Protein AF-A0A527VT50-F1 (afdb_monomer_lite)

Structure (mmCIF, N/CA/C/O backbone):
data_AF-A0A527VT50-F1
#
_entry.id   AF-A0A527VT50-F1
#
loop_
_atom_site.group_PDB
_atom_site.id
_atom_site.type_symbol
_atom_site.label_atom_id
_atom_site.label_alt_id
_atom_site.label_comp_id
_atom_site.label_asym_id
_atom_site.label_entity_id
_atom_site.label_seq_id
_atom_site.pdbx_PDB_ins_code
_atom_site.Cartn_x
_atom_site.Cartn_y
_atom_site.Cartn_z
_atom_site.occupancy
_atom_site.B_iso_or_equiv
_atom_site.auth_seq_id
_atom_site.auth_comp_id
_atom_site.auth_asym_id
_atom_site.auth_atom_id
_atom_site.pdbx_PDB_model_num
ATOM 1 N N . LEU A 1 1 ? -13.582 1.644 7.619 1.00 55.66 1 LEU A N 1
ATOM 2 C CA . LEU A 1 1 ? -12.295 1.629 6.885 1.00 55.66 1 LEU A CA 1
ATOM 3 C C . LEU A 1 1 ? -11.575 0.310 7.117 1.00 55.66 1 LEU A C 1
ATOM 5 O O . LEU A 1 1 ? -11.629 -0.202 8.231 1.00 55.66 1 LEU A O 1
ATOM 9 N N . SER A 1 2 ? -10.898 -0.217 6.095 1.00 64.19 2 SER A N 1
ATOM 10 C CA . SER A 1 2 ? -10.019 -1.378 6.256 1.00 64.19 2 SER A CA 1
ATOM 11 C C . SER A 1 2 ? -8.734 -0.957 6.968 1.00 64.19 2 SER A C 1
ATOM 13 O O . SER A 1 2 ? -8.105 0.025 6.587 1.00 64.19 2 SER A O 1
ATOM 15 N N . ARG A 1 3 ? -8.345 -1.693 8.012 1.00 76.94 3 ARG A N 1
ATOM 16 C CA . ARG A 1 3 ? -7.112 -1.442 8.780 1.00 76.94 3 ARG A CA 1
ATOM 17 C C . ARG A 1 3 ? -5.923 -2.242 8.254 1.00 76.94 3 ARG A C 1
ATOM 19 O O . ARG A 1 3 ? -4.884 -2.284 8.896 1.00 76.94 3 ARG A O 1
ATOM 26 N N . LEU A 1 4 ? -6.075 -2.936 7.132 1.00 86.31 4 LEU A N 1
ATOM 27 C CA . LEU A 1 4 ? -5.026 -3.798 6.603 1.00 86.31 4 LEU A CA 1
ATOM 28 C C . LEU A 1 4 ? -4.091 -3.007 5.682 1.00 86.31 4 LEU A C 1
ATOM 30 O O . LEU A 1 4 ? -4.587 -2.243 4.848 1.00 86.31 4 LEU A O 1
ATOM 34 N N . PRO A 1 5 ? -2.767 -3.212 5.778 1.00 89.38 5 PRO A N 1
ATOM 35 C CA . PRO A 1 5 ? -1.818 -2.740 4.776 1.00 89.38 5 PRO A CA 1
ATOM 36 C C . PRO A 1 5 ? -2.247 -3.185 3.370 1.00 89.38 5 PRO A C 1
ATOM 38 O O . PRO A 1 5 ? -2.501 -4.366 3.131 1.00 89.38 5 PRO A O 1
ATOM 41 N N . LEU A 1 6 ? -2.361 -2.237 2.436 1.00 90.62 6 LEU A N 1
ATOM 42 C CA . LEU A 1 6 ? -2.834 -2.525 1.081 1.00 90.62 6 LEU A CA 1
ATOM 43 C C . LEU A 1 6 ? -1.668 -2.886 0.158 1.00 90.62 6 LEU A C 1
ATOM 45 O O . LEU A 1 6 ? -0.779 -2.063 -0.070 1.00 90.62 6 LEU A O 1
ATOM 49 N N . TRP A 1 7 ? -1.727 -4.079 -0.435 1.00 93.31 7 TRP A N 1
ATOM 50 C CA . TRP A 1 7 ? -0.959 -4.412 -1.632 1.00 93.31 7 TRP A CA 1
ATOM 51 C C . TRP A 1 7 ? -1.829 -4.164 -2.865 1.00 93.31 7 TRP A C 1
ATOM 53 O O . TRP A 1 7 ? -2.755 -4.916 -3.162 1.00 93.31 7 TRP A O 1
ATOM 63 N N . TYR A 1 8 ? -1.564 -3.058 -3.553 1.00 92.88 8 TYR A N 1
ATOM 64 C CA . TYR A 1 8 ? -2.365 -2.583 -4.673 1.00 92.88 8 TYR A CA 1
ATOM 65 C C . TYR A 1 8 ? -1.740 -3.005 -6.004 1.00 92.88 8 TYR A C 1
ATOM 67 O O . TYR A 1 8 ? -0.593 -2.663 -6.278 1.00 92.88 8 TYR A O 1
ATOM 75 N N . ALA A 1 9 ? -2.476 -3.723 -6.851 1.00 93.38 9 ALA A N 1
ATOM 76 C CA . ALA A 1 9 ? -2.029 -4.066 -8.199 1.00 93.38 9 ALA A CA 1
ATOM 77 C C . ALA A 1 9 ? -2.622 -3.091 -9.219 1.00 93.38 9 ALA A C 1
ATOM 79 O O . ALA A 1 9 ? -3.842 -2.986 -9.364 1.00 93.38 9 ALA A O 1
ATOM 80 N N . ARG A 1 10 ? -1.755 -2.361 -9.930 1.00 91.44 10 ARG A N 1
ATOM 81 C CA . ARG A 1 10 ? -2.173 -1.415 -10.966 1.00 91.44 10 ARG A CA 1
ATOM 82 C C . ARG A 1 10 ? -1.100 -1.198 -12.021 1.00 91.44 10 ARG A C 1
ATOM 84 O O . ARG A 1 10 ? -0.081 -0.572 -11.770 1.00 91.44 10 ARG A O 1
ATOM 91 N N . TYR A 1 11 ? -1.418 -1.600 -13.245 1.00 90.81 11 TYR A N 1
ATOM 92 C CA . TYR A 1 11 ? -0.513 -1.612 -14.397 1.00 90.81 11 TYR A CA 1
ATOM 93 C C . TYR A 1 11 ? -0.598 -0.333 -15.246 1.00 90.81 11 TYR A C 1
ATOM 95 O O . TYR A 1 11 ? -0.720 -0.383 -16.474 1.00 90.81 11 TYR A O 1
ATOM 103 N N . LYS A 1 12 ? -0.592 0.831 -14.590 1.00 82.62 12 LYS A N 1
ATOM 104 C CA . LYS A 1 12 ? -0.621 2.162 -15.219 1.00 82.62 12 LYS A CA 1
ATOM 105 C C . LYS A 1 12 ? 0.547 3.004 -14.691 1.00 82.62 12 LYS A C 1
ATOM 107 O O . LYS A 1 12 ? 0.995 2.721 -13.589 1.00 82.62 12 LYS A O 1
ATOM 112 N N . PRO A 1 13 ? 1.026 4.014 -15.442 1.00 77.88 13 PRO A N 1
ATOM 113 C CA . PRO A 1 13 ? 2.117 4.877 -14.982 1.00 77.88 13 PRO A CA 1
ATOM 114 C C . PRO A 1 13 ? 1.804 5.597 -13.667 1.00 77.88 13 PRO A C 1
ATOM 116 O O . PRO A 1 13 ? 2.692 5.733 -12.837 1.00 77.88 13 PRO A O 1
ATOM 119 N N . ASP A 1 14 ? 0.534 5.967 -13.466 1.00 74.88 14 ASP A N 1
ATOM 120 C CA . ASP A 1 14 ? 0.076 6.720 -12.301 1.00 74.88 14 ASP A CA 1
ATOM 121 C C . ASP A 1 14 ? -1.090 6.029 -11.576 1.00 74.88 14 ASP A C 1
ATOM 123 O O . ASP A 1 14 ? -1.896 5.282 -12.159 1.00 74.88 14 ASP A O 1
ATOM 127 N N . ILE A 1 15 ? -1.192 6.331 -10.281 1.00 75.12 15 ILE A N 1
ATOM 128 C CA . ILE A 1 15 ? -2.190 5.780 -9.352 1.00 75.12 15 ILE A CA 1
ATOM 129 C C . ILE A 1 15 ? -3.279 6.784 -8.945 1.00 75.12 15 ILE A C 1
ATOM 131 O O . ILE A 1 15 ? -4.307 6.362 -8.428 1.00 75.12 15 ILE A O 1
ATOM 135 N N . ASP A 1 16 ? -3.077 8.078 -9.204 1.00 69.19 16 ASP A N 1
ATOM 136 C CA . ASP A 1 16 ? -3.694 9.186 -8.459 1.00 69.19 16 ASP A CA 1
ATOM 137 C C . ASP A 1 16 ? -5.237 9.181 -8.467 1.00 69.19 16 ASP A C 1
ATOM 139 O O . ASP A 1 16 ? -5.873 8.851 -7.470 1.00 69.19 16 ASP A O 1
ATOM 143 N N . VAL A 1 17 ? -5.875 9.406 -9.621 1.00 66.56 17 VAL A N 1
ATOM 144 C CA . VAL A 1 17 ? -7.346 9.576 -9.701 1.00 66.56 17 VAL A CA 1
ATOM 145 C C . VAL A 1 17 ? -8.165 8.291 -9.510 1.00 66.56 17 VAL A C 1
ATOM 147 O O . VAL A 1 17 ? -9.391 8.309 -9.589 1.00 66.56 17 VAL A O 1
ATOM 150 N N . HIS A 1 18 ? -7.509 7.152 -9.308 1.00 70.88 18 HIS A N 1
ATOM 151 C CA . HIS A 1 18 ? -8.169 5.849 -9.243 1.00 70.88 18 HIS A CA 1
ATOM 152 C C . HIS A 1 18 ? -7.735 4.994 -8.056 1.00 70.88 18 HIS A C 1
ATOM 154 O O . HIS A 1 18 ? -8.162 3.839 -7.938 1.00 70.88 18 HIS A O 1
ATOM 160 N N . PHE A 1 19 ? -6.857 5.522 -7.209 1.00 80.62 19 PHE A N 1
ATOM 161 C CA . PHE A 1 19 ? -6.596 4.903 -5.930 1.00 80.62 19 PHE A CA 1
ATOM 162 C C . PHE A 1 19 ? -7.923 4.859 -5.153 1.00 80.62 19 PHE A C 1
ATOM 164 O O . PHE A 1 19 ? -8.686 5.825 -5.234 1.00 80.62 19 PHE A O 1
ATOM 171 N N . PRO A 1 20 ? -8.256 3.763 -4.445 1.00 69.81 20 PRO A N 1
ATOM 172 C CA . PRO A 1 20 ? -9.500 3.645 -3.682 1.00 69.81 20 PRO A CA 1
ATOM 173 C C . PRO A 1 20 ? -9.464 4.535 -2.426 1.00 69.81 20 PRO A C 1
ATOM 175 O O . PRO A 1 20 ? -9.466 4.054 -1.287 1.00 69.81 20 PRO A O 1
ATOM 178 N N . MET A 1 21 ? -9.411 5.850 -2.652 1.00 64.06 21 MET A N 1
ATOM 179 C CA . MET A 1 21 ? -9.446 6.879 -1.627 1.00 64.06 21 MET A CA 1
ATOM 180 C C . MET A 1 21 ? -10.736 6.726 -0.819 1.00 64.06 21 MET A C 1
ATOM 182 O O . MET A 1 21 ? -11.812 6.486 -1.367 1.00 64.06 21 MET A O 1
ATOM 186 N N . GLY A 1 22 ? -10.611 6.808 0.503 1.00 66.56 22 GLY A N 1
ATOM 187 C CA . GLY A 1 22 ? -11.711 6.629 1.451 1.00 66.56 22 GLY A CA 1
ATOM 188 C C . GLY A 1 22 ? -11.588 5.360 2.290 1.00 66.56 22 GLY A C 1
ATOM 189 O O . GLY A 1 22 ? -11.865 5.418 3.480 1.00 66.56 22 GLY A O 1
ATOM 190 N N . ASN A 1 23 ? -11.106 4.241 1.732 1.00 71.25 23 ASN A N 1
ATOM 191 C CA . ASN A 1 23 ? -10.852 3.029 2.529 1.00 71.25 23 ASN A CA 1
ATOM 192 C C . ASN A 1 23 ? -9.403 2.901 3.007 1.00 71.25 23 ASN A C 1
ATOM 194 O O . ASN A 1 23 ? -9.161 2.334 4.071 1.00 71.25 23 ASN A O 1
ATOM 198 N N . TRP A 1 24 ? -8.473 3.455 2.230 1.00 81.56 24 TRP A N 1
ATOM 199 C CA . TRP A 1 24 ? -7.046 3.513 2.514 1.00 81.56 24 TRP A CA 1
ATOM 200 C C . TRP A 1 24 ? -6.527 4.918 2.214 1.00 81.56 24 TRP A C 1
ATOM 202 O O . TRP A 1 24 ? -6.963 5.548 1.251 1.00 81.56 24 TRP A O 1
ATOM 212 N N . GLN A 1 25 ? -5.587 5.399 3.028 1.00 78.31 25 GLN A N 1
ATOM 213 C CA . GLN A 1 25 ? -4.893 6.673 2.790 1.00 78.31 25 GLN A CA 1
ATOM 214 C C . GLN A 1 25 ? -3.716 6.514 1.813 1.00 78.31 25 GLN A C 1
ATOM 216 O O . GLN A 1 25 ? -3.284 7.481 1.197 1.00 78.31 25 GLN A O 1
ATOM 221 N N . GLY A 1 26 ? -3.213 5.288 1.651 1.00 84.12 26 GLY A N 1
ATOM 222 C CA . GLY A 1 26 ? -2.099 4.945 0.774 1.00 84.12 26 GLY A CA 1
ATOM 223 C C . GLY A 1 26 ? -1.909 3.431 0.682 1.00 84.12 26 GLY A C 1
ATOM 224 O O . GLY A 1 26 ? -2.698 2.659 1.232 1.00 84.12 26 GLY A O 1
ATOM 225 N N . TYR A 1 27 ? -0.872 3.001 -0.031 1.00 89.62 27 TYR A N 1
ATOM 226 C CA . TYR A 1 27 ? -0.518 1.591 -0.205 1.00 89.62 27 TYR A CA 1
ATOM 227 C C . TYR A 1 27 ? 0.743 1.237 0.587 1.00 89.62 27 TYR A C 1
ATOM 229 O O . TYR A 1 27 ? 1.648 2.055 0.733 1.00 89.62 27 TYR A O 1
ATOM 237 N N . ALA A 1 28 ? 0.818 -0.005 1.061 1.00 92.88 28 ALA A N 1
ATOM 238 C CA . ALA A 1 28 ? 2.048 -0.574 1.611 1.00 92.88 28 ALA A CA 1
ATOM 239 C C . ALA A 1 28 ? 2.957 -1.097 0.491 1.00 92.88 28 ALA A C 1
ATOM 241 O O . ALA A 1 28 ? 4.173 -0.917 0.527 1.00 92.88 28 ALA A O 1
ATOM 242 N N . LEU A 1 29 ? 2.347 -1.698 -0.535 1.00 94.62 29 LEU A N 1
ATOM 243 C CA . LEU A 1 29 ? 3.013 -2.150 -1.750 1.00 94.62 29 LEU A CA 1
ATOM 244 C C . LEU A 1 29 ? 2.179 -1.781 -2.970 1.00 94.62 29 LEU A C 1
ATOM 246 O O . LEU A 1 29 ? 0.955 -1.917 -2.954 1.00 94.62 29 LEU A O 1
ATOM 250 N N . TRP A 1 30 ? 2.843 -1.385 -4.047 1.00 94.31 30 TRP A N 1
ATOM 251 C CA . TRP A 1 30 ? 2.215 -1.209 -5.349 1.00 94.31 30 TRP A CA 1
ATOM 252 C C . TRP A 1 30 ? 2.896 -2.100 -6.381 1.00 94.31 30 TRP A C 1
ATOM 254 O O . TRP A 1 30 ? 4.066 -1.897 -6.693 1.00 94.31 30 TRP A O 1
ATOM 264 N N . GLN A 1 31 ? 2.159 -3.074 -6.917 1.00 94.75 31 GLN A N 1
ATOM 265 C CA . GLN A 1 31 ? 2.580 -3.867 -8.068 1.00 94.75 31 GLN A CA 1
ATOM 266 C C . GLN A 1 31 ? 2.240 -3.104 -9.353 1.00 94.75 31 GLN A C 1
ATOM 268 O O . GLN A 1 31 ? 1.065 -2.939 -9.694 1.00 94.75 31 GLN A O 1
ATOM 273 N N . PHE A 1 32 ? 3.266 -2.621 -10.051 1.00 92.75 32 PHE A N 1
ATOM 274 C CA . PHE A 1 32 ? 3.116 -1.713 -11.197 1.00 92.75 32 PHE A CA 1
ATOM 275 C C . PHE A 1 32 ? 3.495 -2.352 -12.537 1.00 92.75 32 PHE A C 1
ATOM 277 O O . PHE A 1 32 ? 3.053 -1.898 -13.597 1.00 92.75 32 PHE A O 1
ATOM 284 N N . SER A 1 33 ? 4.294 -3.417 -12.495 1.00 93.19 33 SER A N 1
ATOM 285 C CA . SER A 1 33 ? 4.704 -4.182 -13.668 1.00 93.19 33 SER A CA 1
ATOM 286 C C . SER A 1 33 ? 4.333 -5.642 -13.478 1.00 93.19 33 SER A C 1
ATOM 288 O O . SER A 1 33 ? 4.517 -6.182 -12.391 1.00 93.19 33 SER A O 1
ATOM 290 N N . ALA A 1 34 ? 3.835 -6.245 -14.546 1.00 92.69 34 ALA A N 1
ATOM 291 C CA . ALA A 1 34 ? 3.535 -7.663 -14.674 1.00 92.69 34 ALA A CA 1
ATOM 292 C C . ALA A 1 34 ? 3.693 -8.054 -16.150 1.00 92.69 34 ALA A C 1
ATOM 294 O O . ALA A 1 34 ? 3.857 -7.188 -17.019 1.00 92.69 34 ALA A O 1
ATOM 295 N N . GLN A 1 35 ? 3.532 -9.338 -16.476 1.00 91.62 35 GLN A N 1
ATOM 296 C CA . GLN A 1 35 ? 3.477 -9.784 -17.875 1.00 91.62 35 GLN A CA 1
ATOM 297 C C . GLN A 1 35 ? 2.462 -8.971 -18.709 1.00 91.62 35 GLN A C 1
ATOM 299 O O . GLN A 1 35 ? 2.710 -8.654 -19.872 1.00 91.62 35 GLN A O 1
ATOM 304 N N . ALA A 1 36 ? 1.333 -8.579 -18.107 1.00 90.12 36 ALA A N 1
ATOM 305 C CA . ALA A 1 36 ? 0.245 -7.866 -18.778 1.00 90.12 36 ALA A CA 1
ATOM 306 C C . ALA A 1 36 ? 0.649 -6.508 -19.387 1.00 90.12 36 ALA A C 1
ATOM 308 O O . ALA A 1 36 ? 0.030 -6.065 -20.354 1.00 90.12 36 ALA A O 1
ATOM 309 N N . ASN A 1 37 ? 1.668 -5.833 -18.843 1.00 91.81 37 ASN A N 1
ATOM 310 C CA . ASN A 1 37 ? 2.160 -4.550 -19.355 1.00 91.81 37 ASN A CA 1
ATOM 311 C C . ASN A 1 37 ? 3.668 -4.542 -19.667 1.00 91.81 37 ASN A C 1
ATOM 313 O O . ASN A 1 37 ? 4.219 -3.478 -19.955 1.00 91.81 37 ASN A O 1
ATOM 317 N N . CYS A 1 38 ? 4.317 -5.711 -19.681 1.00 91.38 38 CYS A N 1
ATOM 318 C CA . CYS A 1 38 ? 5.727 -5.882 -20.020 1.00 91.38 38 CYS A CA 1
ATOM 319 C C . CYS A 1 38 ? 5.892 -6.771 -21.268 1.00 91.38 38 CYS A C 1
ATOM 321 O O . CYS A 1 38 ? 5.823 -7.994 -21.218 1.00 91.38 38 CYS A O 1
ATOM 323 N N . GLY A 1 39 ? 6.121 -6.145 -22.425 1.00 87.62 39 GLY A N 1
ATOM 324 C CA . GLY A 1 39 ? 6.393 -6.815 -23.703 1.00 87.62 39 GLY A CA 1
ATOM 325 C C . GLY A 1 39 ? 7.858 -6.708 -24.130 1.00 87.62 39 GLY A C 1
ATOM 326 O O . GLY A 1 39 ? 8.710 -6.248 -23.375 1.00 87.62 39 GLY A O 1
ATOM 327 N N . ARG A 1 40 ? 8.182 -7.073 -25.378 1.00 85.81 40 ARG A N 1
ATOM 328 C CA . ARG A 1 40 ? 9.557 -6.982 -25.924 1.00 85.81 40 ARG A CA 1
ATOM 329 C C . ARG A 1 40 ? 10.073 -5.542 -26.039 1.00 85.81 40 ARG A C 1
ATOM 331 O O . ARG A 1 40 ? 11.239 -5.288 -25.762 1.00 85.81 40 ARG A O 1
ATOM 338 N N . PHE A 1 41 ? 9.208 -4.604 -26.421 1.00 87.44 41 PHE A N 1
ATOM 339 C CA . PHE A 1 41 ? 9.601 -3.218 -26.721 1.00 87.44 41 PHE A CA 1
ATOM 340 C C . PHE A 1 41 ? 9.231 -2.212 -25.633 1.00 87.44 41 PHE A C 1
ATOM 342 O O . PHE A 1 41 ? 9.856 -1.163 -25.532 1.00 87.44 41 PHE A O 1
ATOM 349 N N . ARG A 1 42 ? 8.213 -2.510 -24.823 1.00 89.06 42 ARG A N 1
ATOM 350 C CA . ARG A 1 42 ? 7.722 -1.623 -23.765 1.00 89.06 42 ARG A CA 1
ATOM 351 C C . ARG A 1 42 ? 7.549 -2.419 -22.489 1.00 89.06 42 ARG A C 1
ATOM 353 O O . ARG A 1 42 ? 6.929 -3.475 -22.520 1.00 89.06 42 ARG A O 1
ATOM 360 N N . CYS A 1 43 ? 8.114 -1.916 -21.405 1.00 91.50 43 CYS A N 1
ATOM 361 C CA . CYS A 1 43 ? 7.963 -2.469 -20.072 1.00 91.50 43 CYS A CA 1
ATOM 362 C C . CYS A 1 43 ? 8.217 -1.339 -19.067 1.00 91.50 43 CYS A C 1
ATOM 364 O O . CYS A 1 43 ? 9.207 -0.627 -19.256 1.00 91.50 43 CYS A O 1
ATOM 366 N N . PRO A 1 44 ? 7.365 -1.145 -18.043 1.00 91.50 44 PRO A N 1
ATOM 367 C CA . PRO A 1 44 ? 7.588 -0.120 -17.027 1.00 91.50 44 PRO A CA 1
ATOM 368 C C . PRO A 1 44 ? 8.946 -0.267 -16.342 1.00 91.50 44 PRO A C 1
ATOM 370 O O . PRO A 1 44 ? 9.618 0.727 -16.087 1.00 91.50 44 PRO A O 1
ATOM 373 N N . TYR A 1 45 ? 9.365 -1.508 -16.076 1.00 92.06 45 TYR A N 1
ATOM 374 C CA . TYR A 1 45 ? 10.666 -1.799 -15.493 1.00 92.06 45 TYR A CA 1
ATOM 375 C C . TYR A 1 45 ? 11.125 -3.227 -15.804 1.00 92.06 45 TYR A C 1
ATOM 377 O O . TYR A 1 45 ? 10.349 -4.168 -15.664 1.00 92.06 45 TYR A O 1
ATOM 385 N N . ARG A 1 46 ? 12.398 -3.398 -16.184 1.00 92.12 46 ARG A N 1
ATOM 386 C CA . ARG A 1 46 ? 13.027 -4.715 -16.374 1.00 92.12 46 ARG A CA 1
ATOM 387 C C . ARG A 1 46 ? 14.069 -4.953 -15.294 1.00 92.12 46 ARG A C 1
ATOM 389 O O . ARG A 1 46 ? 15.097 -4.278 -15.285 1.00 92.12 46 ARG A O 1
ATOM 396 N N . VAL A 1 47 ? 13.829 -5.937 -14.431 1.00 92.75 47 VAL A N 1
ATOM 397 C CA . VAL A 1 47 ? 14.828 -6.368 -13.448 1.00 92.75 47 VAL A CA 1
ATOM 398 C C . VAL A 1 47 ? 15.917 -7.168 -14.185 1.00 92.75 47 VAL A C 1
ATOM 400 O O . VAL A 1 47 ? 15.597 -8.168 -14.838 1.00 92.75 47 VAL A O 1
ATOM 403 N N . PRO A 1 48 ? 17.199 -6.768 -14.113 1.00 94.06 48 PRO A N 1
ATOM 404 C CA . PRO A 1 48 ? 18.286 -7.526 -14.727 1.00 94.06 48 PRO A CA 1
ATOM 405 C C . PRO A 1 48 ? 18.323 -8.978 -14.233 1.00 94.06 48 PRO A C 1
ATOM 407 O O . PRO A 1 48 ? 18.189 -9.235 -13.040 1.00 94.06 48 PRO A O 1
ATOM 410 N N . GLY A 1 49 ? 18.521 -9.926 -15.152 1.00 94.44 49 GLY A N 1
ATOM 411 C CA . GLY A 1 49 ? 18.617 -11.352 -14.819 1.00 94.44 49 GLY A CA 1
ATOM 412 C C . GLY A 1 49 ? 17.281 -12.066 -14.588 1.00 94.44 49 GLY A C 1
ATOM 413 O O . GLY A 1 49 ? 17.292 -13.210 -14.145 1.00 94.44 49 GLY A O 1
ATOM 414 N N . THR A 1 50 ? 16.144 -11.434 -14.898 1.00 91.44 50 THR A N 1
ATOM 415 C CA . THR A 1 50 ? 14.810 -12.041 -14.748 1.00 91.44 50 THR A CA 1
ATOM 416 C C . THR A 1 50 ? 14.073 -12.180 -16.088 1.00 91.44 50 THR A C 1
ATOM 418 O O . THR A 1 50 ? 14.342 -11.407 -17.015 1.00 91.44 50 THR A O 1
ATOM 421 N N . PRO A 1 51 ? 13.155 -13.158 -16.222 1.00 88.50 51 PRO A N 1
ATOM 422 C CA . PRO A 1 51 ? 12.228 -13.236 -17.351 1.00 88.50 51 PRO A CA 1
ATOM 423 C C . PRO A 1 51 ? 11.276 -12.027 -17.431 1.00 88.50 51 PRO A C 1
ATOM 425 O O . PRO A 1 51 ? 11.133 -11.258 -16.486 1.00 88.50 51 PRO A O 1
ATOM 428 N N . ASN A 1 52 ? 10.598 -11.852 -18.569 1.00 83.75 52 ASN A N 1
ATOM 429 C CA . ASN A 1 52 ? 9.720 -10.692 -18.804 1.00 83.75 52 ASN A CA 1
ATOM 430 C C . ASN A 1 52 ? 8.341 -10.782 -18.120 1.00 83.75 52 ASN A C 1
ATOM 432 O O . ASN A 1 52 ? 7.570 -9.830 -18.207 1.00 83.75 52 ASN A O 1
ATOM 436 N N . ASP A 1 53 ? 8.003 -11.911 -17.504 1.00 89.81 53 ASP A N 1
ATOM 437 C CA . ASP A 1 53 ? 6.699 -12.193 -16.896 1.00 89.81 53 ASP A CA 1
ATOM 438 C C . ASP A 1 53 ? 6.682 -12.023 -15.371 1.00 89.81 53 ASP A C 1
ATOM 440 O O . ASP A 1 53 ? 5.689 -12.351 -14.729 1.00 89.81 53 ASP A O 1
ATOM 444 N N . ILE A 1 54 ? 7.750 -11.472 -14.787 1.00 93.44 54 ILE A N 1
ATOM 445 C CA . ILE A 1 54 ? 7.794 -11.204 -13.351 1.00 93.44 54 ILE A CA 1
ATOM 446 C C . ILE A 1 54 ? 6.885 -10.040 -12.946 1.00 93.44 54 ILE A C 1
ATOM 448 O O . ILE A 1 54 ? 6.741 -9.036 -13.651 1.00 93.44 54 ILE A O 1
ATOM 452 N N . ASP A 1 55 ? 6.361 -10.145 -11.731 1.00 95.00 55 ASP A N 1
ATOM 453 C CA . ASP A 1 55 ? 5.668 -9.057 -11.066 1.00 95.00 55 ASP A CA 1
ATOM 454 C C . ASP A 1 55 ? 6.662 -8.168 -10.315 1.00 95.00 55 ASP A C 1
ATOM 456 O O . ASP A 1 55 ? 7.420 -8.632 -9.461 1.00 95.00 55 ASP A O 1
ATOM 460 N N . VAL A 1 56 ? 6.633 -6.864 -10.589 1.00 94.56 56 VAL A N 1
ATOM 461 C CA . VAL A 1 56 ? 7.479 -5.880 -9.903 1.00 94.56 56 VAL A CA 1
ATOM 462 C C . VAL A 1 56 ? 6.613 -4.995 -9.023 1.00 94.56 56 VAL A C 1
ATOM 464 O O . VAL A 1 56 ? 5.650 -4.378 -9.489 1.00 94.56 56 VAL A O 1
ATOM 467 N N . SER A 1 57 ? 6.988 -4.920 -7.746 1.00 95.25 57 SER A N 1
ATOM 468 C CA . SER A 1 57 ? 6.344 -4.059 -6.756 1.00 95.25 57 SER A CA 1
ATOM 469 C C . SER A 1 57 ? 7.308 -3.033 -6.169 1.00 95.25 57 SER A C 1
ATOM 471 O O . SER A 1 57 ? 8.507 -3.285 -6.062 1.00 95.25 57 SER A O 1
ATOM 473 N N . VAL A 1 58 ? 6.768 -1.889 -5.759 1.00 93.62 58 VAL A N 1
ATOM 474 C CA . VAL A 1 58 ? 7.472 -0.840 -5.007 1.00 93.62 58 VAL A CA 1
ATOM 475 C C . VAL A 1 58 ? 6.846 -0.709 -3.624 1.00 93.62 58 VAL A C 1
ATOM 477 O O . VAL A 1 58 ? 5.634 -0.866 -3.470 1.00 93.62 58 VAL A O 1
ATOM 480 N N . ALA A 1 59 ? 7.671 -0.374 -2.635 1.00 94.69 59 ALA A N 1
ATOM 481 C CA . ALA A 1 59 ? 7.225 0.125 -1.340 1.00 94.69 59 ALA A CA 1
ATOM 482 C C . ALA A 1 59 ? 7.597 1.615 -1.239 1.00 94.69 59 ALA A C 1
ATOM 484 O O . ALA A 1 59 ? 8.722 1.966 -1.609 1.00 94.69 59 ALA A O 1
ATOM 485 N N . PRO A 1 60 ? 6.717 2.497 -0.735 1.00 92.44 60 PRO A N 1
ATOM 486 C CA . PRO A 1 60 ? 6.996 3.928 -0.614 1.00 92.44 60 PRO A CA 1
ATOM 487 C C . PRO A 1 60 ? 7.858 4.234 0.628 1.00 92.44 60 PRO A C 1
ATOM 489 O O . PRO A 1 60 ? 7.558 5.137 1.400 1.00 92.44 60 PRO A O 1
ATOM 492 N N . MET A 1 61 ? 8.907 3.442 0.864 1.00 93.94 61 MET A N 1
ATOM 493 C CA . MET A 1 61 ? 9.763 3.513 2.052 1.00 93.94 61 MET A CA 1
ATOM 494 C C . MET A 1 61 ? 11.176 2.996 1.762 1.00 93.94 61 MET A C 1
ATOM 496 O O . MET A 1 61 ? 11.445 2.393 0.722 1.00 93.94 61 MET A O 1
ATOM 500 N N . SER A 1 62 ? 12.096 3.199 2.706 1.00 96.56 62 SER A N 1
ATOM 501 C CA . SER A 1 62 ? 13.463 2.683 2.580 1.00 96.56 62 SER A CA 1
ATOM 502 C C . SER A 1 62 ? 13.531 1.157 2.735 1.00 96.56 62 SER A C 1
ATOM 504 O O . SER A 1 62 ? 12.725 0.541 3.431 1.00 96.56 62 SER A O 1
ATOM 506 N N . ALA A 1 63 ? 14.572 0.530 2.179 1.00 96.19 63 ALA A N 1
ATOM 507 C CA . ALA A 1 63 ? 14.795 -0.909 2.345 1.00 96.19 63 ALA A CA 1
ATOM 508 C C . ALA A 1 63 ? 15.010 -1.326 3.816 1.00 96.19 63 ALA A C 1
ATOM 510 O O . ALA A 1 63 ? 14.713 -2.457 4.194 1.00 96.19 63 ALA A O 1
ATOM 511 N N . GLY A 1 64 ? 15.572 -0.447 4.654 1.00 97.44 64 GLY A N 1
ATOM 512 C CA . GLY A 1 64 ? 15.728 -0.713 6.088 1.00 97.44 64 GLY A CA 1
ATOM 513 C C . GLY A 1 64 ? 14.389 -0.703 6.823 1.00 97.44 64 GLY A C 1
ATOM 514 O O . GLY A 1 64 ? 14.154 -1.532 7.694 1.00 97.44 64 GLY A O 1
ATOM 515 N N . GLU A 1 65 ? 13.502 0.209 6.442 1.00 94.75 65 GLU A N 1
ATOM 516 C CA . GLU A 1 65 ? 12.157 0.319 6.998 1.00 94.75 65 GLU A CA 1
ATOM 517 C C . GLU A 1 65 ? 11.259 -0.836 6.565 1.00 94.75 65 GLU A C 1
ATOM 519 O O . GLU A 1 65 ? 10.644 -1.471 7.420 1.00 94.75 65 GLU A O 1
ATOM 524 N N . LEU A 1 66 ? 11.307 -1.203 5.281 1.00 94.81 66 LEU A N 1
ATOM 525 C CA . LEU A 1 66 ? 10.605 -2.371 4.759 1.00 94.81 66 LEU A CA 1
ATOM 526 C C . LEU A 1 66 ? 10.978 -3.641 5.531 1.00 94.81 66 LEU A C 1
ATOM 528 O O . LEU A 1 66 ? 10.097 -4.385 5.943 1.00 94.81 66 LEU A O 1
ATOM 532 N N . ARG A 1 67 ? 12.272 -3.870 5.799 1.00 95.50 67 ARG A N 1
ATOM 533 C CA . ARG A 1 67 ? 12.728 -5.037 6.578 1.00 95.50 67 ARG A CA 1
ATOM 534 C C . ARG A 1 67 ? 12.179 -5.069 8.002 1.00 95.50 67 ARG A C 1
ATOM 536 O O . ARG A 1 67 ? 11.961 -6.154 8.522 1.00 95.50 67 ARG A O 1
ATOM 543 N N . ARG A 1 68 ? 11.989 -3.908 8.636 1.00 93.12 68 ARG A N 1
ATOM 544 C CA . ARG A 1 68 ? 11.435 -3.827 9.997 1.00 93.12 68 ARG A CA 1
ATOM 545 C C . ARG A 1 68 ? 9.932 -4.081 10.026 1.00 93.12 68 ARG A C 1
ATOM 547 O O . ARG A 1 68 ? 9.443 -4.623 11.007 1.00 93.12 68 ARG A O 1
ATOM 554 N N . GLN A 1 69 ? 9.213 -3.665 8.986 1.00 90.94 69 GLN A N 1
ATOM 555 C CA . GLN A 1 69 ? 7.760 -3.819 8.913 1.00 90.94 69 GLN A CA 1
ATOM 556 C C . GLN A 1 69 ? 7.334 -5.177 8.345 1.00 90.94 69 GLN A C 1
ATOM 558 O O . GLN A 1 69 ? 6.247 -5.654 8.664 1.00 90.94 69 GLN A O 1
ATOM 563 N N . TRP A 1 70 ? 8.160 -5.809 7.507 1.00 91.50 70 TRP A N 1
ATOM 564 C CA . TRP A 1 70 ? 7.856 -7.099 6.890 1.00 91.50 70 TRP A CA 1
ATOM 565 C C . TRP A 1 70 ? 7.719 -8.213 7.944 1.00 91.50 70 TRP A C 1
ATOM 567 O O . TRP A 1 70 ? 8.595 -8.326 8.803 1.00 91.50 70 TRP A O 1
ATOM 577 N N . PRO A 1 71 ? 6.681 -9.076 7.884 1.00 89.31 71 PRO A N 1
ATOM 578 C CA . PRO A 1 71 ? 5.708 -9.266 6.796 1.00 89.31 71 PRO A CA 1
ATOM 579 C C . PRO A 1 71 ? 4.373 -8.496 6.939 1.00 89.31 71 PRO A C 1
ATOM 581 O O . PRO A 1 71 ? 3.316 -9.058 6.680 1.00 89.31 71 PRO A O 1
ATOM 584 N N . PHE A 1 72 ? 4.386 -7.218 7.334 1.00 87.50 72 PHE A N 1
ATOM 585 C CA . PHE A 1 72 ? 3.187 -6.372 7.495 1.00 87.50 72 PHE A CA 1
ATOM 586 C C . PHE A 1 72 ? 2.091 -7.025 8.365 1.00 87.50 72 PHE A C 1
ATOM 588 O O . PHE A 1 72 ? 0.908 -6.978 8.042 1.00 87.50 72 PHE A O 1
ATOM 595 N N . GLY A 1 73 ? 2.485 -7.660 9.475 1.00 78.62 73 GLY A N 1
ATOM 596 C CA . GLY A 1 73 ? 1.581 -8.469 10.308 1.00 78.62 73 GLY A CA 1
ATOM 597 C C . GLY A 1 73 ? 0.639 -7.684 11.231 1.00 78.62 73 GLY A C 1
ATOM 598 O O . GLY A 1 73 ? -0.185 -8.290 11.912 1.00 78.62 73 GLY A O 1
ATOM 599 N N . GLY A 1 74 ? 0.773 -6.358 11.291 1.00 81.19 74 GLY A N 1
ATOM 600 C CA . GLY A 1 74 ? -0.030 -5.482 12.145 1.00 81.19 74 GLY A CA 1
ATOM 601 C C . GLY A 1 74 ? -1.168 -4.788 11.397 1.00 81.19 74 GLY A C 1
ATOM 602 O O . GLY A 1 74 ? -1.117 -4.600 10.182 1.00 81.19 74 GLY A O 1
ATOM 603 N N . LEU A 1 75 ? -2.188 -4.367 12.146 1.00 80.25 75 LEU A N 1
ATOM 604 C CA . LEU A 1 75 ? -3.195 -3.437 11.643 1.00 80.25 75 LEU A CA 1
ATOM 605 C C . LEU A 1 75 ? -2.622 -2.017 11.618 1.00 80.25 75 LEU A C 1
ATOM 607 O O . LEU A 1 75 ? -1.881 -1.631 12.515 1.00 80.25 75 LEU A O 1
ATOM 611 N N . LEU A 1 76 ? -3.018 -1.237 10.619 1.00 76.88 76 LEU A N 1
ATOM 612 C CA . LEU A 1 76 ? -2.777 0.195 10.570 1.00 76.88 76 LEU A CA 1
ATOM 613 C C . LEU A 1 76 ? -3.542 0.885 11.705 1.00 76.88 76 LEU A C 1
ATOM 615 O O . LEU A 1 76 ? -4.711 0.569 11.990 1.00 76.88 76 LEU A O 1
ATOM 619 N N . ASP A 1 77 ? -2.870 1.848 12.323 1.00 67.81 77 ASP A N 1
ATOM 620 C CA . ASP A 1 77 ? -3.488 2.775 13.254 1.00 67.81 77 ASP A CA 1
ATOM 621 C C . ASP A 1 77 ? -4.354 3.752 12.463 1.00 67.81 77 ASP A C 1
ATOM 623 O O . ASP A 1 77 ? -3.908 4.393 11.511 1.00 67.81 77 ASP A O 1
ATOM 627 N N . VAL A 1 78 ? -5.630 3.827 12.832 1.00 60.91 78 VAL A N 1
ATOM 628 C CA . VAL A 1 78 ? -6.577 4.781 12.255 1.00 60.91 78 VAL A CA 1
ATOM 629 C C . VAL A 1 78 ? -6.881 5.806 13.342 1.00 60.91 78 VAL A C 1
ATOM 631 O O . VAL A 1 78 ? -7.120 5.390 14.480 1.00 60.91 78 VAL A O 1
ATOM 634 N N . PRO A 1 79 ? -6.891 7.117 13.034 1.00 56.62 79 PRO A N 1
ATOM 635 C CA . PRO A 1 79 ? -7.353 8.127 13.980 1.00 56.62 79 PRO A CA 1
ATOM 636 C C . PRO A 1 79 ? -8.728 7.739 14.538 1.00 56.62 79 PRO A C 1
ATOM 638 O O . PRO A 1 79 ? -9.613 7.345 13.771 1.00 56.62 79 PRO A O 1
ATOM 641 N N . ALA A 1 80 ? -8.900 7.830 15.861 1.00 53.91 80 ALA A N 1
ATOM 642 C CA . ALA A 1 80 ? -10.128 7.427 16.559 1.00 53.91 80 ALA A CA 1
ATOM 643 C C . ALA A 1 80 ? -11.387 8.088 15.965 1.00 53.91 80 ALA A C 1
ATOM 645 O O . ALA A 1 80 ? -12.453 7.475 15.901 1.00 53.91 80 ALA A O 1
ATOM 646 N N . ASP A 1 81 ? -11.217 9.295 15.433 1.00 52.41 81 ASP A N 1
ATOM 647 C CA . ASP A 1 81 ? -12.252 10.141 14.846 1.00 52.41 81 ASP A CA 1
ATOM 648 C C . ASP A 1 81 ? -12.992 9.478 13.665 1.00 52.41 81 ASP A C 1
ATOM 650 O O . ASP A 1 81 ? -14.158 9.781 13.414 1.00 52.41 81 ASP A O 1
ATOM 654 N N . TYR A 1 82 ? -12.361 8.521 12.969 1.00 49.88 82 TYR A N 1
ATOM 655 C CA . TYR A 1 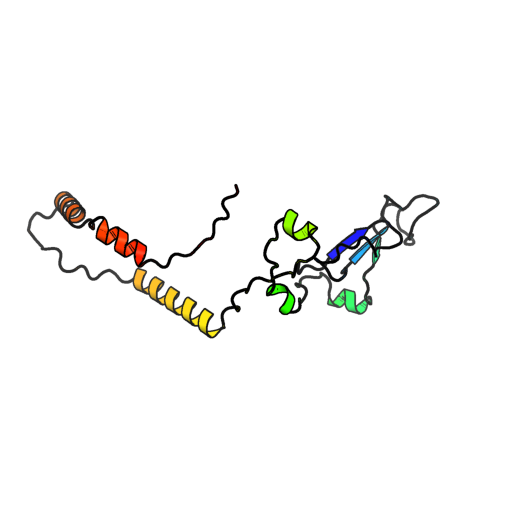82 ? -12.964 7.814 11.829 1.00 49.88 82 TYR A CA 1
ATOM 656 C C . TYR A 1 82 ? -13.852 6.625 12.212 1.00 49.88 82 TYR A C 1
ATOM 658 O O . TYR A 1 82 ? -14.628 6.154 11.379 1.00 49.88 82 TYR A O 1
ATOM 666 N N . LEU A 1 83 ? -13.744 6.102 13.437 1.00 50.00 83 LEU A N 1
ATOM 667 C CA . LEU A 1 83 ? -14.614 5.016 13.909 1.00 50.00 83 LEU A CA 1
ATOM 668 C C . LEU A 1 83 ? -15.934 5.534 14.498 1.00 50.00 83 LEU A C 1
ATOM 670 O O . LEU A 1 83 ? -16.857 4.746 14.688 1.00 50.00 83 LEU A O 1
ATOM 674 N N . ALA A 1 84 ? -16.035 6.839 14.763 1.00 54.50 84 ALA A N 1
ATOM 675 C CA . ALA A 1 84 ? -17.116 7.414 15.559 1.00 54.50 84 ALA A CA 1
ATOM 676 C C . ALA A 1 84 ? -18.216 8.124 14.753 1.00 54.50 84 ALA A C 1
ATOM 678 O O . ALA A 1 84 ? -19.157 8.636 15.348 1.00 54.50 84 ALA A O 1
ATOM 679 N N . SER A 1 85 ? -18.128 8.191 13.423 1.00 55.28 85 SER A N 1
ATOM 680 C CA . SER A 1 85 ? -19.061 9.003 12.631 1.00 55.28 85 SER A CA 1
ATOM 681 C C . SER A 1 85 ? -19.549 8.262 11.384 1.00 55.28 85 SER A C 1
ATOM 683 O O . SER A 1 85 ? -19.007 8.370 10.287 1.00 55.28 85 SER A O 1
ATOM 685 N N . ILE A 1 86 ? -20.619 7.482 11.557 1.00 63.62 86 ILE A N 1
ATOM 686 C CA . ILE A 1 86 ? -21.342 6.843 10.448 1.00 63.62 86 ILE A CA 1
ATOM 687 C C . ILE A 1 86 ? -22.367 7.857 9.917 1.00 63.62 86 ILE A C 1
ATOM 689 O O . ILE A 1 86 ? -23.230 8.275 10.688 1.00 63.62 86 ILE A O 1
ATOM 693 N N . PRO A 1 87 ? -22.319 8.284 8.642 1.00 71.00 87 PRO A N 1
ATOM 694 C CA . PRO A 1 87 ? -23.321 9.199 8.107 1.00 71.00 87 PRO A CA 1
ATOM 695 C C . PRO A 1 87 ? -24.695 8.519 8.061 1.00 71.00 87 PRO A C 1
ATOM 697 O O . PRO A 1 87 ? -24.823 7.375 7.619 1.00 71.00 87 PRO A O 1
ATOM 700 N N . VAL A 1 88 ? -25.732 9.225 8.508 1.00 79.75 88 VAL A N 1
ATOM 701 C CA . VAL A 1 88 ? -27.111 8.728 8.473 1.00 79.75 88 VAL A CA 1
ATOM 702 C C . VAL A 1 88 ? -27.570 8.629 7.010 1.00 79.75 88 VAL A C 1
ATOM 704 O O . VAL A 1 88 ? -27.358 9.579 6.248 1.00 79.75 88 VAL A O 1
ATOM 707 N N . PRO A 1 89 ? -28.203 7.515 6.586 1.00 78.94 89 PRO A N 1
ATOM 708 C CA . PRO A 1 89 ? -28.681 7.362 5.217 1.00 78.94 89 PRO A CA 1
ATOM 709 C C . PRO A 1 89 ? -29.626 8.496 4.802 1.00 78.94 89 PRO A C 1
ATOM 711 O O . PRO A 1 89 ? -30.578 8.831 5.508 1.00 78.94 89 PRO A O 1
ATOM 714 N N . LEU A 1 90 ? -29.384 9.061 3.619 1.00 82.25 90 LEU A N 1
ATOM 715 C CA . LEU A 1 90 ? -30.220 10.087 2.999 1.00 82.25 90 LEU A CA 1
ATOM 716 C C . LEU A 1 90 ? -30.937 9.496 1.786 1.00 82.25 90 LEU A C 1
ATOM 718 O O . LEU A 1 90 ? -30.335 8.776 0.989 1.00 82.25 90 LEU A O 1
ATOM 722 N N . SER A 1 91 ? -32.218 9.829 1.611 1.00 81.56 91 SER A N 1
ATOM 723 C CA . SER A 1 91 ? -32.932 9.441 0.395 1.00 81.56 91 SER A CA 1
ATOM 724 C C . SER A 1 91 ? -32.347 10.161 -0.823 1.00 81.56 91 SER A C 1
ATO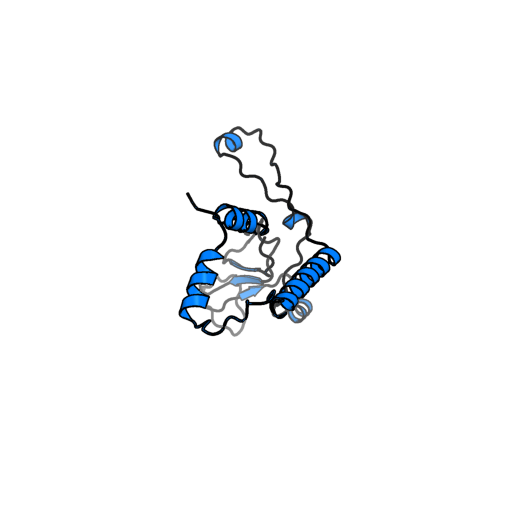M 726 O O . SER A 1 91 ? -31.914 11.316 -0.749 1.00 81.56 91 SER A O 1
ATOM 728 N N . ARG A 1 92 ? -32.361 9.479 -1.971 1.00 75.00 92 ARG A N 1
ATOM 729 C CA . ARG A 1 92 ? -31.832 9.996 -3.242 1.00 75.00 92 ARG A CA 1
ATOM 730 C C . ARG A 1 92 ? -32.442 11.349 -3.619 1.00 75.00 92 ARG A C 1
ATOM 732 O O . ARG A 1 92 ? -31.725 12.246 -4.040 1.00 75.00 92 ARG A O 1
ATOM 739 N N . GLU A 1 93 ? -33.749 11.505 -3.436 1.00 84.06 93 GLU A N 1
ATOM 740 C CA . GLU A 1 93 ? -34.486 12.745 -3.717 1.00 84.06 93 GLU A CA 1
ATOM 741 C C . GLU A 1 93 ? -33.954 13.929 -2.902 1.00 84.06 93 GLU A C 1
ATOM 743 O O . GLU A 1 93 ? -33.729 15.007 -3.447 1.00 84.06 93 GLU A O 1
ATOM 748 N N . LYS A 1 94 ? -33.686 13.713 -1.606 1.00 80.56 94 LYS A N 1
ATOM 749 C CA . LYS A 1 94 ? -33.111 14.738 -0.730 1.00 80.56 94 LYS A CA 1
ATOM 750 C C . LYS A 1 94 ? -31.686 15.072 -1.147 1.00 80.56 94 LYS A C 1
ATOM 752 O O . LYS A 1 94 ? -31.362 16.248 -1.260 1.00 80.56 94 LYS A O 1
ATOM 757 N N . ALA A 1 95 ? -30.862 14.064 -1.441 1.00 75.06 95 ALA A N 1
ATOM 758 C CA . ALA A 1 95 ? -29.489 14.272 -1.901 1.00 75.06 95 ALA A CA 1
ATOM 759 C C . ALA A 1 95 ? -29.423 15.103 -3.200 1.00 75.06 95 ALA A C 1
ATOM 761 O O . ALA A 1 95 ? -28.573 15.982 -3.332 1.00 75.06 95 ALA A O 1
ATOM 762 N N . LEU A 1 96 ? -30.352 14.876 -4.134 1.00 81.75 96 LEU A N 1
ATOM 763 C CA . LEU A 1 96 ? -30.422 15.591 -5.414 1.00 81.75 96 LEU A CA 1
ATOM 764 C C . LEU A 1 96 ? -30.949 17.031 -5.299 1.00 81.75 96 LEU A C 1
ATOM 766 O O . LEU A 1 96 ? -30.707 17.833 -6.197 1.00 81.75 96 LEU A O 1
ATOM 770 N N . ALA A 1 97 ? -31.615 17.390 -4.198 1.00 82.69 97 ALA A N 1
ATOM 771 C CA . ALA A 1 97 ? -32.092 18.753 -3.949 1.00 82.69 97 ALA A CA 1
ATOM 772 C C . ALA A 1 97 ? -30.962 19.749 -3.592 1.00 82.69 97 ALA A C 1
ATOM 774 O O . ALA A 1 97 ? -31.217 20.942 -3.427 1.00 82.69 97 ALA A O 1
ATOM 775 N N . GLY A 1 98 ? -29.714 19.279 -3.454 1.00 68.88 98 GLY A N 1
ATOM 776 C CA . GLY A 1 98 ? -28.502 20.109 -3.387 1.00 68.88 98 GLY A CA 1
ATOM 777 C C . GLY A 1 98 ? -28.283 20.903 -2.090 1.00 68.88 98 GLY A C 1
ATOM 778 O O . GLY A 1 98 ? -27.218 21.487 -1.914 1.00 68.88 98 GLY A O 1
ATOM 779 N N . LYS A 1 99 ? -29.246 20.914 -1.160 1.00 71.81 99 LYS A N 1
ATOM 780 C CA . LYS A 1 99 ? -29.144 21.555 0.165 1.00 71.81 99 LYS A CA 1
ATOM 781 C C . LYS A 1 99 ? -29.263 20.516 1.276 1.00 71.81 99 LYS A C 1
ATOM 783 O O . LYS A 1 99 ? -30.280 20.464 1.965 1.00 71.81 99 LYS A O 1
ATOM 788 N N . VAL A 1 100 ? -28.250 19.666 1.436 1.00 71.19 100 VAL A N 1
ATOM 789 C CA . VAL A 1 100 ? -28.258 18.643 2.490 1.00 71.19 100 VAL A CA 1
ATOM 790 C C . VAL A 1 100 ? -27.007 18.731 3.345 1.00 71.19 100 VAL A C 1
ATOM 792 O O . VAL A 1 100 ? -25.890 18.610 2.850 1.00 71.19 100 VAL A O 1
ATOM 795 N N . THR A 1 101 ? -27.214 18.916 4.645 1.00 76.25 101 THR A N 1
ATOM 796 C CA . THR A 1 101 ? -26.176 18.769 5.663 1.00 76.25 101 THR A CA 1
ATOM 797 C C . THR A 1 101 ? -26.038 17.287 5.991 1.00 76.25 101 THR A C 1
ATOM 799 O O . THR A 1 101 ? -27.021 16.640 6.347 1.00 76.25 101 THR A O 1
ATOM 802 N N . ILE A 1 102 ? -24.830 16.741 5.854 1.00 74.81 102 ILE A N 1
ATOM 803 C CA . ILE A 1 102 ? -24.547 15.356 6.241 1.00 74.81 102 ILE A CA 1
ATOM 804 C C . ILE A 1 102 ? -24.615 15.274 7.769 1.00 74.81 102 ILE A C 1
ATOM 806 O O . ILE A 1 102 ? -23.816 15.900 8.462 1.00 74.81 102 ILE A O 1
ATOM 810 N N . THR A 1 103 ? -25.588 14.524 8.285 1.00 76.75 103 THR A N 1
ATOM 811 C CA . THR A 1 103 ? -25.717 14.219 9.714 1.00 76.75 103 THR A CA 1
ATOM 812 C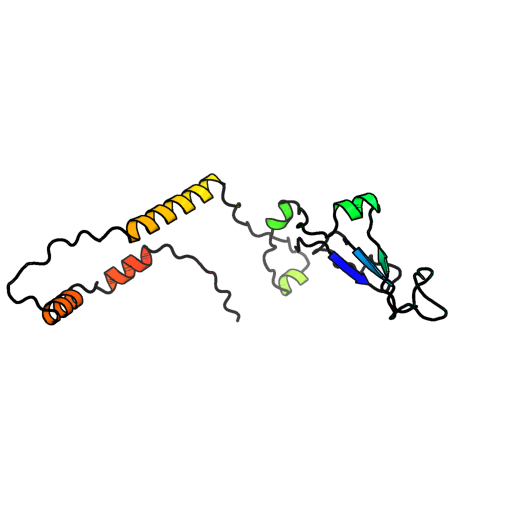 C . THR A 1 103 ? -25.003 12.908 10.009 1.00 76.75 103 THR A C 1
ATOM 814 O O . THR A 1 103 ? -25.197 11.922 9.296 1.00 76.75 103 THR A O 1
ATOM 817 N N . TYR A 1 104 ? -24.192 12.889 11.059 1.00 71.88 104 TYR A N 1
ATOM 818 C CA . TYR A 1 104 ? -23.508 11.690 11.530 1.00 71.88 104 TYR A CA 1
ATOM 819 C C . TYR A 1 104 ? -24.280 11.092 12.706 1.00 71.88 104 TYR A C 1
ATOM 821 O O . TYR A 1 104 ? -24.849 11.826 13.509 1.00 71.88 104 TYR A O 1
ATOM 829 N N . ALA A 1 105 ? -24.347 9.765 12.767 1.00 72.06 105 ALA A N 1
ATOM 830 C CA . ALA A 1 105 ? -24.940 9.042 13.877 1.00 72.06 105 ALA A CA 1
ATOM 831 C C . ALA A 1 105 ? -24.003 9.083 15.086 1.00 72.06 105 ALA A C 1
ATOM 833 O O . ALA A 1 105 ? -22.803 8.837 14.941 1.00 72.06 105 ALA A O 1
ATOM 834 N N . ASP A 1 106 ? -24.568 9.330 16.266 1.00 62.22 106 ASP A N 1
ATOM 835 C CA . ASP A 1 106 ? -23.854 9.174 17.526 1.00 62.22 106 ASP A CA 1
ATOM 836 C C . ASP A 1 106 ? -23.540 7.689 17.737 1.00 62.22 106 ASP A C 1
ATOM 838 O O . ASP A 1 106 ? -24.437 6.850 17.871 1.00 62.22 106 ASP A O 1
ATOM 842 N N . VAL A 1 107 ? -22.254 7.347 17.734 1.00 60.59 107 VAL A N 1
ATOM 843 C CA . VAL A 1 107 ? -21.792 6.003 18.082 1.00 60.59 107 VAL A CA 1
ATOM 844 C C . VAL A 1 107 ? -21.545 5.974 19.585 1.00 60.59 107 VAL A C 1
ATOM 846 O O . VAL A 1 107 ? -20.902 6.871 20.129 1.00 60.59 107 VAL A O 1
ATOM 849 N N . ALA A 1 108 ? -22.067 4.949 20.266 1.00 61.41 108 ALA A N 1
ATOM 850 C CA . ALA A 1 108 ? -21.837 4.770 21.695 1.00 61.41 108 ALA A CA 1
ATOM 851 C C . ALA A 1 108 ? -20.329 4.774 21.989 1.00 61.41 108 ALA A C 1
ATOM 853 O O . ALA A 1 108 ? -19.552 4.117 21.288 1.00 61.41 108 ALA A O 1
ATOM 854 N N . THR A 1 109 ? -19.923 5.516 23.020 1.00 64.69 109 THR A N 1
ATOM 855 C CA . THR A 1 109 ? -18.536 5.519 23.484 1.00 64.69 109 THR A CA 1
ATOM 856 C C . THR A 1 109 ? -18.096 4.086 23.781 1.00 64.69 109 THR A C 1
ATOM 858 O O . THR A 1 109 ? -18.879 3.327 24.363 1.00 64.69 109 THR A O 1
ATOM 861 N N . PRO A 1 110 ? -16.875 3.688 23.380 1.00 67.56 110 PRO A N 1
ATOM 862 C CA . PRO A 1 110 ? -16.376 2.363 23.710 1.00 67.56 110 PRO A CA 1
ATOM 863 C C . PRO A 1 110 ? -16.396 2.172 25.235 1.00 67.56 110 PRO A C 1
ATOM 865 O O . PRO A 1 110 ? -16.137 3.139 25.959 1.00 67.56 110 PRO A O 1
ATOM 868 N N . PRO A 1 111 ? -16.712 0.958 25.721 1.00 74.75 111 PRO A N 1
ATOM 869 C CA . PRO A 1 111 ? -16.823 0.711 27.149 1.00 74.75 111 PRO A CA 1
ATOM 870 C C . PRO A 1 111 ? -15.482 0.955 27.836 1.00 74.75 111 PRO A C 1
ATOM 872 O O . PRO A 1 111 ? -14.424 0.634 27.281 1.00 74.75 111 PRO A O 1
ATOM 875 N N . THR A 1 112 ? -15.517 1.506 29.048 1.00 84.62 112 THR A N 1
ATOM 876 C CA . THR A 1 112 ? -14.284 1.686 29.822 1.00 84.62 112 THR A CA 1
ATOM 877 C C . THR A 1 112 ? 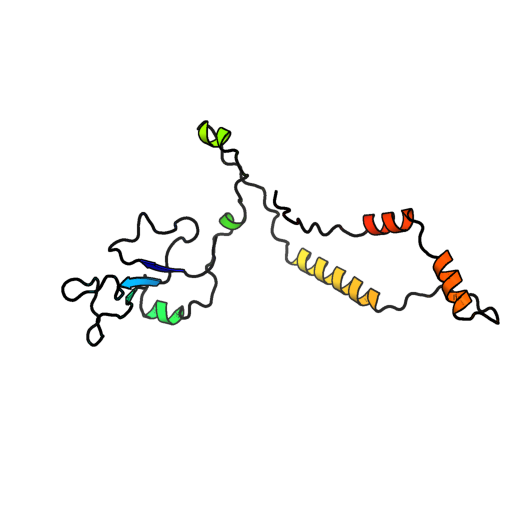-13.762 0.341 30.324 1.00 84.62 112 THR A C 1
ATOM 879 O O . THR A 1 112 ? -14.474 -0.668 30.363 1.00 84.62 112 THR A O 1
ATOM 882 N N . VAL A 1 113 ? -12.491 0.305 30.732 1.00 83.38 113 VAL A N 1
ATOM 883 C CA . VAL A 1 113 ? -11.896 -0.908 31.310 1.00 83.38 113 VAL A CA 1
ATOM 884 C C . VAL A 1 113 ? -12.670 -1.339 32.560 1.00 83.38 113 VAL A C 1
ATOM 886 O O . VAL A 1 113 ? -12.898 -2.533 32.748 1.00 83.38 113 VAL A O 1
ATOM 889 N N . GLU A 1 114 ? -13.135 -0.392 33.380 1.00 88.00 114 GLU A N 1
ATOM 890 C CA . GLU A 1 114 ? -13.955 -0.699 34.555 1.00 88.00 114 GLU A CA 1
ATOM 891 C C . GLU A 1 114 ? -15.288 -1.353 34.174 1.00 88.00 114 GLU A C 1
ATOM 893 O O . GLU A 1 114 ? -15.681 -2.343 34.793 1.00 88.00 114 GLU A O 1
ATOM 898 N N . GLU A 1 115 ? -15.960 -0.857 33.131 1.00 82.31 115 GLU A N 1
ATOM 899 C CA . GLU A 1 115 ? -17.212 -1.439 32.634 1.00 82.31 115 GLU A CA 1
ATOM 900 C C . GLU A 1 115 ? -16.996 -2.858 32.097 1.00 82.31 115 GLU A C 1
ATOM 902 O O . GLU A 1 115 ? -17.773 -3.769 32.396 1.00 82.31 115 GLU A O 1
ATOM 907 N N . MET A 1 116 ? -15.898 -3.088 31.370 1.00 89.25 116 MET A N 1
ATOM 908 C CA . MET A 1 116 ? -15.535 -4.422 30.887 1.00 89.25 116 MET A CA 1
ATOM 909 C C . MET A 1 116 ? -15.280 -5.398 32.043 1.00 89.25 116 MET A C 1
ATOM 911 O O . MET A 1 116 ? -15.761 -6.534 32.012 1.00 89.25 116 MET A O 1
ATOM 915 N N . VAL A 1 117 ? -14.557 -4.961 33.079 1.00 90.38 117 VAL A N 1
ATOM 916 C CA . VAL A 1 117 ? -14.287 -5.768 34.279 1.00 90.38 117 VAL A CA 1
ATOM 917 C C . VAL A 1 117 ? -15.579 -6.066 35.040 1.00 90.38 117 VAL A C 1
ATOM 919 O O . VAL A 1 117 ? -15.792 -7.209 35.446 1.00 90.38 117 VAL A O 1
ATOM 922 N N . ALA A 1 118 ? -16.469 -5.083 35.187 1.00 89.44 118 ALA A N 1
ATOM 923 C CA . ALA A 1 118 ? -17.754 -5.258 35.858 1.00 89.44 118 ALA A CA 1
ATOM 924 C C . ALA A 1 118 ? -18.641 -6.286 35.138 1.00 89.44 118 ALA A C 1
ATOM 926 O O . ALA A 1 118 ? -19.194 -7.186 35.775 1.00 89.44 118 ALA A O 1
ATOM 927 N N . VAL A 1 119 ? -18.727 -6.214 33.805 1.00 87.56 119 VAL A N 1
ATOM 928 C CA . VAL A 1 119 ? -19.485 -7.180 32.993 1.00 87.56 119 VAL A CA 1
ATOM 929 C C . VAL A 1 119 ? -18.889 -8.584 33.104 1.00 87.56 119 VAL A C 1
ATOM 931 O O . VAL A 1 119 ? -19.629 -9.561 33.262 1.00 87.56 119 VAL A O 1
ATOM 934 N N . LEU A 1 120 ? -17.559 -8.706 33.058 1.00 89.69 120 LEU A N 1
ATOM 935 C CA . LEU A 1 120 ? -16.882 -9.994 33.199 1.00 89.69 120 LEU A CA 1
ATOM 936 C C . LEU A 1 120 ? -17.127 -10.601 34.589 1.00 89.69 120 LEU A C 1
ATOM 938 O O . LEU A 1 120 ? -17.446 -11.786 34.695 1.00 89.69 120 LEU A O 1
ATOM 942 N N . GLY A 1 121 ? -17.051 -9.776 35.637 1.00 88.81 121 GLY A N 1
ATOM 943 C CA . GLY A 1 121 ? -17.347 -10.156 37.016 1.00 88.81 121 GLY A CA 1
ATOM 944 C C . GLY A 1 121 ? -18.783 -10.647 37.184 1.00 88.81 121 GLY A C 1
ATOM 945 O O . GLY A 1 121 ? -18.996 -11.774 37.625 1.00 88.81 121 GLY A O 1
ATOM 946 N N . ALA A 1 122 ? -19.771 -9.870 36.738 1.00 84.38 122 ALA A N 1
ATOM 947 C CA . ALA A 1 122 ? -21.183 -10.251 36.815 1.00 84.38 122 ALA A CA 1
ATOM 948 C C . ALA A 1 122 ? -21.478 -11.563 36.065 1.00 84.38 122 ALA A C 1
ATOM 950 O O . ALA A 1 122 ? -22.279 -12.394 36.505 1.00 84.38 122 ALA A O 1
ATOM 951 N N . ARG A 1 123 ? -20.811 -11.786 34.926 1.00 84.12 123 ARG A N 1
ATOM 952 C CA . ARG A 1 123 ? -20.948 -13.023 34.150 1.00 84.12 123 ARG A CA 1
ATOM 953 C C . ARG A 1 123 ? -20.304 -14.218 34.854 1.00 84.12 123 ARG A C 1
ATOM 955 O O . ARG A 1 123 ? -20.875 -15.308 34.827 1.00 84.12 123 ARG A O 1
ATOM 962 N N . TRP A 1 124 ? -19.163 -14.014 35.510 1.00 84.06 124 TRP A N 1
ATOM 963 C CA . TRP A 1 124 ? -18.508 -15.027 36.336 1.00 84.06 124 TRP A CA 1
ATOM 964 C C . TRP A 1 124 ? -19.352 -15.416 37.555 1.00 84.06 124 TRP A C 1
ATOM 966 O O . TRP A 1 124 ? -19.481 -16.600 37.863 1.00 84.06 124 TRP A O 1
ATOM 976 N N . GLU A 1 125 ? -19.990 -14.449 38.215 1.00 84.88 125 GLU A N 1
ATOM 977 C CA . GLU A 1 125 ? -20.885 -14.728 39.340 1.00 84.88 125 GLU A CA 1
ATOM 978 C C . GLU A 1 125 ? -22.091 -15.567 38.919 1.00 84.88 125 GLU A C 1
ATOM 980 O O . GLU A 1 125 ? -22.359 -16.594 39.541 1.00 84.88 125 GLU A O 1
ATOM 985 N N . LYS A 1 126 ? -22.745 -15.210 37.805 1.00 80.94 126 LYS A N 1
ATOM 986 C CA . LYS A 1 126 ? -23.841 -16.011 37.236 1.00 80.94 126 LYS A CA 1
ATOM 987 C C . LYS A 1 126 ? -23.396 -17.423 36.859 1.00 80.94 126 LYS A C 1
ATOM 989 O O . LYS A 1 126 ? -24.125 -18.379 37.110 1.00 80.94 126 LYS A O 1
ATOM 994 N N . PHE A 1 127 ? -22.207 -17.566 36.271 1.00 81.38 127 PHE A N 1
ATOM 995 C CA . PHE A 1 127 ? -21.638 -18.877 35.953 1.00 81.38 127 PHE A CA 1
ATOM 996 C C . PHE A 1 127 ? -21.449 -19.715 37.220 1.00 81.38 127 PHE A C 1
ATOM 998 O O . PHE A 1 127 ? -21.925 -20.845 37.280 1.00 81.38 127 PHE A O 1
ATOM 1005 N N . ARG A 1 128 ? -20.829 -19.144 38.260 1.00 83.88 128 ARG A N 1
ATOM 1006 C CA . ARG A 1 128 ? -20.641 -19.798 39.563 1.00 83.88 128 ARG A CA 1
ATOM 1007 C C . ARG A 1 128 ? -21.972 -20.198 40.200 1.00 83.88 128 ARG A C 1
ATOM 1009 O O . ARG A 1 128 ? -22.088 -21.311 40.710 1.00 83.88 128 ARG A O 1
ATOM 1016 N N . ASP A 1 129 ? -22.970 -19.323 40.169 1.00 77.75 129 ASP A N 1
ATOM 1017 C CA . ASP A 1 129 ? -24.287 -19.612 40.738 1.00 77.75 129 ASP A CA 1
ATOM 1018 C C . ASP A 1 129 ? -25.042 -20.693 39.948 1.00 77.75 129 ASP A C 1
ATOM 1020 O O . ASP A 1 129 ? -25.821 -21.435 40.539 1.00 77.75 129 ASP A O 1
ATOM 1024 N N . GLY A 1 130 ? -24.735 -20.886 38.661 1.00 72.69 130 GLY A N 1
ATOM 1025 C CA . GLY A 1 130 ? -25.215 -22.026 37.872 1.00 72.69 130 GLY A CA 1
ATOM 1026 C C . GLY A 1 130 ? -24.715 -23.394 38.360 1.00 72.69 130 GLY A C 1
ATOM 1027 O O . GLY A 1 130 ? -25.378 -24.401 38.120 1.00 72.69 130 GLY A O 1
ATOM 1028 N N . PHE A 1 131 ? -23.590 -23.444 39.085 1.00 74.12 131 PHE A N 1
ATOM 1029 C CA . PHE A 1 131 ? -23.074 -24.664 39.726 1.00 74.12 131 PHE A CA 1
ATOM 1030 C C . PHE A 1 131 ? -23.528 -24.829 41.180 1.00 74.12 131 PHE A C 1
ATOM 1032 O O . PHE A 1 131 ? -23.285 -25.877 41.785 1.00 74.12 131 PHE A O 1
ATOM 1039 N N . ARG A 1 132 ? -24.200 -23.831 41.769 1.00 68.19 132 ARG A N 1
ATOM 1040 C CA . ARG A 1 132 ? -24.838 -24.012 43.074 1.00 68.19 132 ARG A CA 1
ATOM 1041 C C . ARG A 1 132 ? -26.103 -24.836 42.888 1.00 68.19 132 ARG A C 1
ATOM 1043 O O . ARG A 1 132 ? -27.039 -24.425 42.209 1.00 68.19 132 ARG A O 1
ATOM 1050 N N . MET A 1 133 ? -26.136 -25.996 43.541 1.00 55.47 133 MET A N 1
ATOM 1051 C CA . MET A 1 133 ? -27.351 -26.797 43.656 1.00 55.47 133 MET A CA 1
ATOM 1052 C C . MET A 1 133 ? -28.480 -25.903 44.189 1.00 55.47 133 MET A C 1
ATOM 1054 O O . MET A 1 133 ? -28.289 -25.264 45.230 1.00 55.47 133 MET A O 1
ATOM 1058 N N . PRO A 1 134 ? -29.643 -25.830 43.515 1.00 55.56 134 PRO A N 1
ATOM 1059 C CA . PRO A 1 134 ? -30.766 -25.084 44.052 1.00 55.56 134 PRO A CA 1
ATOM 1060 C C . PRO A 1 134 ? -31.106 -25.662 45.424 1.00 55.56 134 PRO A C 1
ATOM 1062 O O . PRO A 1 134 ? -31.158 -26.883 45.596 1.00 55.56 134 PRO A O 1
ATOM 1065 N N . VAL A 1 135 ? -31.332 -24.788 46.407 1.00 57.22 135 VAL A N 1
ATOM 1066 C CA . VAL A 1 135 ? -31.864 -25.195 47.709 1.00 57.22 135 VAL A CA 1
ATOM 1067 C C . VAL A 1 135 ? -33.258 -25.752 47.446 1.00 57.22 135 VAL A C 1
ATOM 1069 O O . VAL A 1 135 ? -34.230 -25.006 47.334 1.00 57.22 135 VAL A O 1
ATOM 1072 N N . VAL A 1 136 ? -33.350 -27.070 47.268 1.00 53.59 136 VAL A N 1
ATOM 1073 C CA . VAL A 1 136 ? -34.624 -27.766 47.142 1.00 53.59 136 VAL A CA 1
ATOM 1074 C C . VAL A 1 136 ? -35.336 -27.553 48.469 1.00 53.59 136 VAL A C 1
ATOM 1076 O O . VAL A 1 136 ? -34.999 -28.182 49.472 1.00 53.59 136 VAL A O 1
ATOM 1079 N N . LYS A 1 137 ? -36.295 -26.622 48.492 1.00 51.09 137 LYS A N 1
ATOM 1080 C CA . LYS A 1 137 ? -37.242 -26.474 49.594 1.00 51.09 137 LYS A CA 1
ATOM 1081 C C . LYS A 1 137 ? -38.014 -27.788 49.684 1.00 51.09 137 LYS A C 1
ATOM 1083 O O . LYS A 1 137 ? -38.933 -28.022 48.913 1.00 51.09 137 LYS A O 1
ATOM 1088 N N . THR A 1 138 ? -37.522 -28.668 50.553 1.00 50.53 138 THR A N 1
ATOM 1089 C CA . THR A 1 138 ? -38.190 -29.830 51.146 1.00 50.53 138 THR A CA 1
ATOM 1090 C C . THR A 1 138 ? -39.264 -30.466 50.262 1.00 50.53 138 THR A C 1
ATOM 1092 O O . THR A 1 138 ? -40.445 -30.138 50.377 1.00 50.53 138 THR A O 1
ATOM 1095 N N . VAL A 1 139 ? -38.870 -31.432 49.425 1.00 49.88 139 VAL A N 1
ATOM 1096 C CA . VAL A 1 139 ? -39.836 -32.381 48.853 1.00 49.88 139 VAL A CA 1
ATOM 1097 C C . VAL A 1 139 ? -40.543 -33.069 50.029 1.00 49.88 139 VAL A C 1
ATOM 1099 O O . VAL A 1 139 ? -39.851 -33.606 50.902 1.00 49.88 139 VAL A O 1
ATOM 1102 N N . PRO A 1 140 ? -41.885 -33.068 50.107 1.00 50.25 140 PRO A N 1
ATOM 1103 C CA . PRO A 1 140 ? -42.587 -33.777 51.165 1.00 50.25 140 PRO A CA 1
ATOM 1104 C C . PRO A 1 140 ? -42.288 -35.273 51.029 1.00 50.25 140 PRO A C 1
ATOM 1106 O O . PRO A 1 140 ? -42.740 -35.930 50.093 1.00 50.25 140 PRO A O 1
ATOM 1109 N N . ARG A 1 141 ? -41.504 -35.825 51.963 1.00 50.28 141 ARG A N 1
ATOM 1110 C CA . ARG A 1 141 ? -41.268 -37.269 52.074 1.00 50.28 141 ARG A CA 1
ATOM 1111 C C . ARG A 1 141 ? -42.574 -37.946 52.489 1.00 50.28 141 ARG A C 1
ATOM 1113 O O . ARG A 1 141 ? -42.839 -38.122 53.674 1.00 50.28 141 ARG A O 1
ATOM 1120 N N . ARG A 1 142 ? -43.406 -38.308 51.514 1.00 54.69 142 ARG A N 1
ATOM 1121 C CA . ARG A 1 142 ? -44.534 -39.224 51.713 1.00 54.69 142 ARG A CA 1
ATOM 1122 C C . ARG A 1 142 ? -44.125 -40.632 51.259 1.00 54.69 142 ARG A C 1
ATOM 1124 O O . ARG A 1 142 ? -43.487 -40.754 50.211 1.00 54.69 142 ARG A O 1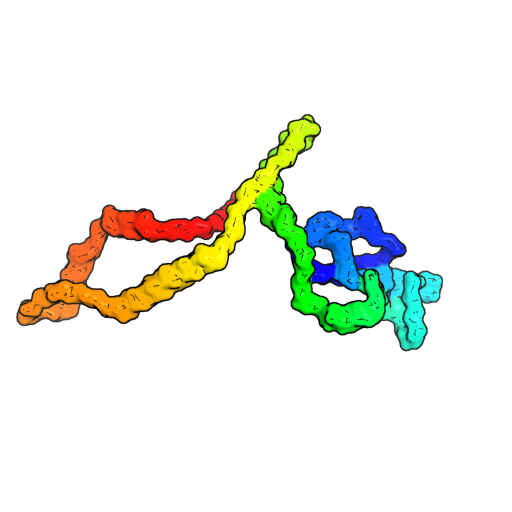
ATOM 1131 N N . PRO A 1 143 ? -44.459 -41.692 52.014 1.00 46.06 143 PRO A N 1
ATOM 1132 C CA . PRO A 1 143 ? -44.211 -43.057 51.566 1.00 46.06 143 PRO A CA 1
ATOM 1133 C C . PRO A 1 143 ? -45.021 -43.318 50.287 1.00 46.06 143 PRO A C 1
ATOM 1135 O 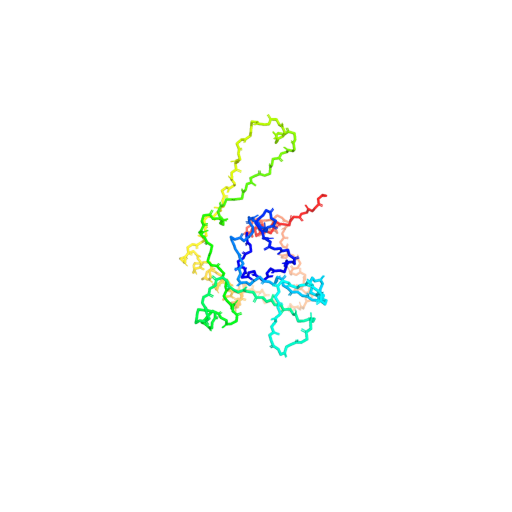O . PRO A 1 143 ? -46.228 -43.095 50.263 1.00 46.06 143 PRO A O 1
ATOM 1138 N N . GLY A 1 144 ? -44.338 -43.722 49.211 1.00 56.34 144 GLY A N 1
ATOM 1139 C CA . GLY A 1 144 ? -44.938 -43.970 47.892 1.00 56.34 144 GLY A CA 1
ATOM 1140 C C . GLY A 1 144 ? -44.661 -42.916 46.809 1.00 56.34 144 GLY A C 1
ATOM 1141 O O . GLY A 1 144 ? -45.156 -43.085 45.697 1.00 56.34 144 GLY A O 1
ATOM 1142 N N . PHE A 1 145 ? -43.855 -41.878 47.089 1.00 60.81 145 PHE A N 1
ATOM 1143 C CA . PHE A 1 145 ? -43.517 -40.817 46.124 1.00 60.81 145 PHE A CA 1
ATOM 1144 C C . PHE A 1 145 ? -42.562 -41.286 45.011 1.00 60.81 145 PHE A C 1
ATOM 1146 O O . PHE A 1 145 ? -41.359 -41.037 45.036 1.00 60.81 145 PHE A O 1
ATOM 1153 N N . GLY A 1 146 ? -43.113 -42.023 44.045 1.00 63.47 146 GLY A N 1
ATOM 1154 C CA . GLY A 1 146 ? -42.409 -42.525 42.865 1.00 63.47 146 GLY A CA 1
ATOM 1155 C C . GLY A 1 146 ? -42.330 -41.514 41.715 1.00 63.47 146 GLY A C 1
ATOM 1156 O O . GLY A 1 146 ? -42.910 -40.427 41.756 1.00 63.47 146 GLY A O 1
ATOM 1157 N N . ILE A 1 147 ? -41.643 -41.901 40.636 1.00 59.69 147 ILE A N 1
ATOM 1158 C CA . ILE A 1 147 ? -41.331 -41.020 39.495 1.00 59.69 147 ILE A CA 1
ATOM 1159 C C . ILE A 1 147 ? -42.585 -40.433 38.820 1.00 59.69 147 ILE A C 1
ATOM 1161 O O . ILE A 1 147 ? -42.570 -39.294 38.367 1.00 59.69 147 ILE A O 1
ATOM 1165 N N . VAL A 1 148 ? -43.704 -41.166 38.826 1.00 68.06 148 VAL A N 1
ATOM 1166 C CA . VAL A 1 148 ? -44.989 -40.712 38.264 1.00 68.06 148 VAL A CA 1
ATOM 1167 C C . VAL A 1 148 ? -45.565 -39.538 39.062 1.00 68.06 148 VAL A C 1
ATOM 1169 O O . VAL A 1 148 ? -46.018 -38.553 38.484 1.00 68.06 148 VAL A O 1
ATOM 1172 N N . GLN A 1 149 ? -45.500 -39.609 40.394 1.00 67.00 149 GLN A N 1
ATOM 1173 C CA . GLN A 1 149 ? -45.987 -38.549 41.283 1.00 67.00 149 GLN A CA 1
ATOM 1174 C C . GLN A 1 149 ? -45.058 -37.332 41.249 1.00 67.00 149 GLN A C 1
ATOM 1176 O O . GLN A 1 149 ? -45.534 -36.200 41.287 1.00 67.00 149 GLN A O 1
ATOM 1181 N N . TYR A 1 150 ? -43.752 -37.555 41.072 1.00 61.06 150 TYR A N 1
ATOM 1182 C CA . TYR A 1 150 ? -42.785 -36.487 40.823 1.00 61.06 150 TYR A CA 1
ATOM 1183 C C . TYR A 1 150 ? -43.082 -35.724 39.522 1.00 61.06 150 TYR A C 1
ATOM 1185 O O . TYR A 1 150 ? -43.113 -34.495 39.528 1.00 61.06 150 TYR A O 1
ATOM 1193 N N . VAL A 1 151 ? -43.353 -36.432 38.419 1.00 66.50 151 VAL A N 1
ATOM 1194 C CA . VAL A 1 151 ? -43.686 -35.810 37.124 1.00 66.50 151 VAL A CA 1
ATOM 1195 C C . VAL A 1 151 ? -45.019 -35.058 37.189 1.00 66.50 151 VAL A C 1
ATOM 1197 O O . VAL A 1 151 ? -45.118 -33.953 36.658 1.00 66.50 151 VAL A O 1
ATOM 1200 N N . ALA A 1 152 ? -46.028 -35.612 37.869 1.00 66.56 152 ALA A N 1
ATOM 1201 C CA . ALA A 1 152 ? -47.309 -34.938 38.080 1.00 66.56 152 ALA A CA 1
ATOM 1202 C C . ALA A 1 152 ? -47.148 -33.651 38.907 1.00 66.56 152 ALA A C 1
ATOM 1204 O O . ALA A 1 152 ? -47.640 -32.601 38.500 1.00 66.56 152 ALA A O 1
ATOM 1205 N N . TRP A 1 153 ? -46.386 -33.711 40.005 1.00 64.62 153 TRP A N 1
ATOM 1206 C CA . TRP A 1 153 ? -46.068 -32.547 40.832 1.00 64.62 153 TRP A CA 1
ATOM 1207 C C . TRP A 1 153 ? -45.299 -31.475 40.048 1.00 64.62 153 TRP A C 1
ATOM 1209 O O . TRP A 1 153 ? -45.646 -30.295 40.109 1.00 64.62 153 TRP A O 1
ATOM 1219 N N . LYS A 1 154 ? -44.311 -31.881 39.237 1.00 61.12 154 LYS A N 1
ATOM 1220 C CA . LYS A 1 154 ? -43.568 -30.956 38.375 1.00 61.12 154 LYS A CA 1
ATOM 1221 C C . LYS A 1 154 ? -44.436 -30.300 37.308 1.00 61.12 154 LYS A C 1
ATOM 1223 O O . LYS A 1 154 ? -44.198 -29.137 37.009 1.00 61.12 154 LYS A O 1
ATOM 1228 N N . ARG A 1 155 ? -45.436 -31.002 36.760 1.00 63.91 155 ARG A N 1
ATOM 1229 C CA . ARG A 1 155 ? -46.418 -30.410 35.834 1.00 63.91 155 ARG A CA 1
ATOM 1230 C C . ARG A 1 155 ? -47.320 -29.391 36.520 1.00 63.91 155 ARG A C 1
ATOM 1232 O O . ARG A 1 155 ? -47.595 -28.365 35.920 1.00 63.91 155 ARG A O 1
ATOM 1239 N N . THR A 1 156 ? -47.733 -29.623 37.766 1.00 59.97 156 THR A N 1
ATOM 1240 C CA . THR A 1 156 ? -48.491 -28.622 38.541 1.00 59.97 156 THR A CA 1
ATOM 1241 C C . THR A 1 156 ? -47.645 -27.429 38.999 1.00 59.97 156 THR A C 1
ATOM 1243 O O . THR A 1 156 ? -48.196 -26.365 39.242 1.00 59.97 156 THR A O 1
ATOM 1246 N N . GLU A 1 157 ? -46.318 -27.579 39.091 1.00 57.75 157 GLU A N 1
ATOM 1247 C CA . GLU A 1 157 ? -45.364 -26.480 39.326 1.00 57.75 157 GLU A CA 1
ATOM 1248 C C . GLU A 1 157 ? -44.973 -25.713 38.051 1.00 57.75 157 GLU A C 1
ATOM 1250 O O . GLU A 1 157 ? -44.204 -24.749 38.135 1.00 57.75 157 GLU A O 1
ATOM 1255 N N . GLN A 1 158 ? -45.425 -26.136 36.863 1.00 55.00 158 GLN A N 1
ATOM 1256 C CA . GLN A 1 158 ? -45.109 -25.394 35.647 1.00 55.00 158 GLN A CA 1
ATOM 1257 C C . GLN A 1 158 ? -45.746 -24.009 35.735 1.00 55.00 158 GLN A C 1
ATOM 1259 O O . GLN A 1 158 ? -46.954 -23.861 35.904 1.00 55.00 158 GLN A O 1
ATOM 1264 N N . ARG A 1 159 ? -44.859 -23.014 35.682 1.00 56.75 159 ARG A N 1
ATOM 1265 C CA . ARG A 1 159 ? -45.134 -21.582 35.761 1.00 56.75 159 ARG A CA 1
ATOM 1266 C C . ARG A 1 159 ? -46.336 -21.213 34.900 1.00 56.75 159 ARG A C 1
ATOM 1268 O O . ARG A 1 159 ? -46.443 -21.686 33.767 1.00 56.75 159 ARG A O 1
ATOM 1275 N N . THR A 1 160 ? -47.202 -20.344 35.420 1.00 59.94 160 THR A N 1
ATOM 1276 C CA . THR A 1 160 ? -48.264 -19.765 34.593 1.00 59.94 160 THR A CA 1
ATOM 1277 C C . THR A 1 160 ? -47.629 -18.999 33.427 1.00 59.94 160 THR A C 1
ATOM 1279 O O . THR A 1 160 ? -46.483 -18.548 33.549 1.00 59.94 160 THR A O 1
ATOM 1282 N N . PRO A 1 161 ? -48.331 -18.844 32.293 1.00 57.19 161 PRO A N 1
ATOM 1283 C CA . PRO A 1 161 ? -47.835 -18.054 31.169 1.00 57.19 161 PRO A CA 1
ATOM 1284 C C . PRO A 1 161 ? -47.316 -16.678 31.610 1.00 57.19 161 PRO A C 1
ATOM 1286 O O . PRO A 1 161 ? -46.226 -16.290 31.206 1.00 57.19 161 PRO A O 1
ATOM 1289 N N . GLU A 1 162 ? -47.980 -16.022 32.571 1.00 57.94 162 GLU A N 1
ATOM 1290 C CA . GLU A 1 162 ? -47.539 -14.715 33.079 1.00 57.94 162 GLU A CA 1
ATOM 1291 C C . GLU A 1 162 ? -46.187 -14.767 33.812 1.00 57.94 162 GLU A C 1
ATOM 1293 O O . GLU A 1 162 ? -45.403 -13.823 33.757 1.00 57.94 162 GLU A O 1
ATOM 1298 N N . GLN A 1 163 ? -45.878 -15.868 34.502 1.00 59.38 163 GLN A N 1
ATOM 1299 C CA . GLN A 1 163 ? -44.589 -16.058 35.175 1.00 59.38 163 GLN A CA 1
ATOM 1300 C C . GLN A 1 163 ? -43.460 -16.394 34.194 1.00 59.38 163 GLN A C 1
ATOM 1302 O O . GLN A 1 163 ? -42.290 -16.127 34.481 1.00 59.38 163 GLN A O 1
ATOM 1307 N N . ILE A 1 164 ? -43.795 -17.003 33.055 1.00 55.44 164 ILE A N 1
ATOM 1308 C CA . ILE A 1 164 ? -42.858 -17.212 31.951 1.00 55.44 164 ILE A CA 1
ATOM 1309 C C . ILE A 1 164 ? -42.591 -15.869 31.263 1.00 55.44 164 ILE A C 1
ATOM 1311 O O . ILE A 1 164 ? -41.428 -15.502 31.103 1.00 55.44 164 ILE A O 1
ATOM 1315 N N . ASP A 1 165 ? -43.635 -15.090 30.985 1.00 57.06 165 ASP A N 1
ATOM 1316 C CA . ASP A 1 165 ? -43.533 -13.762 30.374 1.00 57.06 165 ASP A CA 1
ATOM 1317 C C . ASP A 1 165 ? -42.758 -12.776 31.259 1.00 57.06 165 ASP A C 1
ATOM 1319 O O . ASP A 1 165 ? -41.884 -12.064 30.771 1.00 57.06 165 ASP A O 1
ATOM 1323 N N . ALA A 1 166 ? -42.973 -12.791 32.578 1.00 59.44 166 ALA A N 1
ATOM 1324 C CA . ALA A 1 166 ? -42.196 -11.981 33.519 1.00 59.44 166 ALA A CA 1
ATOM 1325 C C . ALA A 1 166 ? -40.709 -12.384 33.568 1.00 59.44 166 ALA A C 1
ATOM 1327 O O . ALA A 1 166 ? -39.838 -11.530 33.735 1.00 59.44 166 ALA A O 1
ATOM 1328 N N . ALA A 1 167 ? -40.395 -13.673 33.398 1.00 53.59 167 ALA A N 1
ATOM 1329 C CA . ALA A 1 167 ? -39.014 -14.149 33.329 1.00 53.59 167 ALA A CA 1
ATOM 1330 C C . ALA A 1 167 ? -38.334 -13.773 32.000 1.00 53.59 167 ALA A C 1
ATOM 1332 O O . ALA A 1 167 ? -37.139 -13.481 32.002 1.00 53.59 167 ALA A O 1
ATOM 1333 N N . PHE A 1 168 ? -39.083 -13.733 30.892 1.00 50.81 168 PHE A N 1
ATOM 1334 C CA . PHE A 1 168 ? -38.601 -13.209 29.610 1.00 50.81 168 PHE A CA 1
ATOM 1335 C C . PHE A 1 168 ? -38.463 -11.681 29.615 1.00 50.81 168 PHE A C 1
ATOM 1337 O O . PHE A 1 168 ? -37.522 -11.170 29.023 1.00 50.81 168 PHE A O 1
ATOM 1344 N N . ALA A 1 169 ? -39.325 -10.955 30.331 1.00 56.16 169 ALA A N 1
ATOM 1345 C CA . ALA A 1 169 ? -39.211 -9.507 30.512 1.00 56.16 169 ALA A CA 1
ATOM 1346 C C . ALA A 1 169 ? -38.029 -9.103 31.417 1.00 56.16 169 ALA A C 1
ATOM 1348 O O . ALA A 1 169 ? -37.463 -8.027 31.247 1.00 56.16 169 ALA A O 1
ATOM 1349 N N . ALA A 1 170 ? -37.649 -9.960 32.374 1.00 52.62 170 ALA A N 1
ATOM 1350 C CA . ALA A 1 170 ? -36.488 -9.764 33.249 1.00 52.62 170 ALA A CA 1
ATOM 1351 C C . ALA A 1 170 ? -35.163 -10.274 32.647 1.00 52.62 170 ALA A C 1
ATOM 1353 O O . ALA A 1 170 ? -34.090 -10.011 33.197 1.00 52.62 170 ALA A O 1
ATOM 1354 N N . ALA A 1 171 ? -35.218 -11.020 31.540 1.00 47.41 171 ALA A N 1
ATOM 1355 C CA . ALA A 1 171 ? -34.042 -11.352 30.756 1.00 47.41 171 ALA A CA 1
ATOM 1356 C C . ALA A 1 171 ? -33.664 -10.123 29.923 1.00 47.41 171 ALA A C 1
ATOM 1358 O O . ALA A 1 171 ? -34.439 -9.676 29.085 1.00 47.41 171 ALA A O 1
ATOM 1359 N N . ASP A 1 172 ? -32.475 -9.577 30.180 1.00 50.03 172 ASP A N 1
ATOM 1360 C CA . ASP A 1 172 ? -31.893 -8.495 29.388 1.00 50.03 172 ASP A CA 1
ATOM 1361 C C . ASP A 1 172 ? -31.965 -8.866 27.896 1.00 50.03 172 ASP A C 1
ATOM 1363 O O . ASP A 1 172 ? -31.361 -9.876 27.496 1.00 50.03 172 ASP A O 1
ATOM 1367 N N . PRO A 1 173 ? -32.740 -8.134 27.073 1.00 47.34 173 PRO A N 1
ATOM 1368 C CA . PRO A 1 173 ? -32.794 -8.406 25.659 1.00 47.34 173 PRO A CA 1
ATOM 1369 C C . PRO A 1 173 ? -31.437 -8.005 25.106 1.00 47.34 173 PRO A C 1
ATOM 1371 O O . PRO A 1 173 ? -31.190 -6.840 24.794 1.00 47.34 173 PRO A O 1
ATOM 1374 N N . VAL A 1 174 ? -30.554 -8.987 24.932 1.00 41.16 174 VAL A N 1
ATOM 1375 C CA . VAL A 1 174 ? -29.463 -8.846 23.978 1.00 41.16 174 VAL A CA 1
ATOM 1376 C C . VAL A 1 174 ? -30.144 -8.550 22.648 1.00 41.16 174 VAL A C 1
ATOM 1378 O O . VAL A 1 174 ? -30.642 -9.448 21.971 1.00 41.16 174 VAL A O 1
ATOM 1381 N N . LYS A 1 175 ? -30.219 -7.262 22.303 1.00 38.69 175 LYS A N 1
ATOM 1382 C CA . LYS A 1 175 ? -30.562 -6.783 20.974 1.00 38.69 175 LYS A CA 1
ATOM 1383 C C . LYS A 1 175 ? -29.451 -7.255 20.047 1.00 38.69 175 LYS A C 1
ATOM 1385 O O . LYS A 1 175 ? -28.541 -6.506 19.707 1.00 38.69 175 LYS A O 1
ATOM 1390 N N . THR A 1 176 ? -29.516 -8.504 19.613 1.00 42.66 176 THR A N 1
ATOM 1391 C CA . THR A 1 176 ? -28.983 -8.858 18.309 1.00 42.66 176 THR A CA 1
ATOM 1392 C C . THR A 1 176 ? -29.918 -8.203 17.308 1.00 42.66 176 THR A C 1
ATOM 1394 O O . THR A 1 176 ? -30.989 -8.716 16.996 1.00 42.66 176 THR A O 1
ATOM 1397 N N . ALA A 1 177 ? -29.548 -7.008 16.846 1.00 36.88 177 ALA A N 1
ATOM 1398 C CA . ALA A 1 177 ? -30.144 -6.444 15.649 1.00 36.88 177 ALA A CA 1
ATOM 1399 C C . ALA A 1 177 ? -29.817 -7.400 14.491 1.00 36.88 177 ALA A C 1
ATOM 1401 O O . ALA A 1 177 ? -28.757 -7.331 13.875 1.00 36.88 177 ALA A O 1
ATOM 1402 N N . SER A 1 178 ? -30.712 -8.357 14.257 1.00 39.19 178 SER A N 1
ATOM 1403 C CA . SER A 1 178 ? -30.830 -9.037 12.981 1.00 39.19 178 SER A CA 1
ATOM 1404 C C . SER A 1 178 ? -31.237 -7.969 11.975 1.00 39.19 178 SER A C 1
ATOM 1406 O O . SER A 1 178 ? -32.324 -7.401 12.059 1.00 39.19 178 SER A O 1
ATOM 1408 N N . THR A 1 179 ? -30.340 -7.650 11.048 1.00 36.16 179 THR A N 1
ATOM 1409 C CA . THR A 1 179 ? -30.726 -7.016 9.792 1.00 36.16 179 THR A CA 1
ATOM 1410 C C . THR A 1 179 ? -31.566 -8.034 9.027 1.00 36.16 179 THR A C 1
ATOM 1412 O O . THR A 1 179 ? -31.021 -8.902 8.343 1.00 36.16 179 THR A O 1
ATOM 1415 N N . ALA A 1 180 ? -32.885 -7.978 9.195 1.00 32.97 180 ALA A N 1
ATOM 1416 C CA . ALA A 1 180 ? -33.785 -8.516 8.193 1.00 32.97 180 ALA A CA 1
ATOM 1417 C C . ALA A 1 180 ? -33.644 -7.624 6.952 1.00 32.97 180 ALA A C 1
ATOM 1419 O O . ALA A 1 180 ? -33.754 -6.401 7.040 1.00 32.97 180 ALA A O 1
ATOM 1420 N N . LEU A 1 181 ? -33.278 -8.260 5.843 1.00 34.53 181 LEU A N 1
ATOM 1421 C CA . LEU A 1 181 ? -33.312 -7.694 4.504 1.00 34.53 181 LEU A CA 1
ATOM 1422 C C . LEU A 1 181 ? -34.778 -7.675 4.062 1.00 34.53 181 LEU A C 1
ATOM 1424 O O . LEU A 1 181 ? -35.410 -8.734 4.072 1.00 34.53 181 LEU A O 1
ATOM 1428 N N . ASP A 1 182 ? -35.274 -6.497 3.697 1.00 35.06 182 ASP A N 1
ATOM 1429 C CA . ASP A 1 182 ? -36.352 -6.369 2.712 1.00 35.06 182 ASP A CA 1
ATOM 1430 C C . ASP A 1 182 ? -35.752 -6.485 1.301 1.00 35.06 182 ASP A C 1
ATOM 1432 O O . ASP A 1 182 ? -34.659 -5.905 1.074 1.00 35.06 182 ASP A O 1
#

Secondary structure (DSSP, 8-state):
---SPPEEE--SS--GGGS-BTTBSS-SEEEEE-GGG--SS--S---TTS-TT--EEE-SS-HHHHHHHTTT-SPPP--GGGTSEEEPP--HHHHHTS----PEEEPPPPPPHHHHHHHHHHHHHHHHHHTSPP--------TT--HHHHHHHHHHTS--HHHHHHHHHSS-----------

pLDDT: mean 73.76, std 16.86, range [32.97, 97.44]

Radius of gyration: 31.82 Å; chains: 1; bounding box: 67×66×79 Å

Sequence (182 aa):
LSRLPLWYARYKPDIDVHFPMGNWQGYALWQFSAQANCGRFRCPYRVPGTPNDIDVSVAPMSAGELRRQWPFGGLLDVPADYLASIPVPLSREKALAGKVTITYADVATPPTVEEMVAVLGARWEKFRDGFRMPVVKTVPRRPGFGIVQYVAWKRTEQRTPEQIDAAFAAADPVKTASTALD

Foldseek 3Di:
DFQAADAAEDQDPDDPPPPPPPNDPDHQKYFHWALVQFDPPGTPDDDPPDDRGDTDMDGPDDPVVCVVCPPVPDGHDDPPVVVAWDFDDDDPVVVVVVDDDTHTDGDDDDDDPVRVVVVVVVVVVVVVVVPDDPPPPDDPPDPPCDPVVVVVVVVVVPDDPVRVVVVVVPPDPPPPPDPDDD